Protein AF-A0A817S431-F1 (afdb_monomer)

Mean predicted aligned error: 17.78 Å

Foldseek 3Di:
DDDDDDDDPPPPPPPDDPDPQPEEDEDEDDPPCVVVQVCCCPPPVYHYHYDHPVVVCVVVPPPPPPFAPWDWDWDDDPVRDIDIDIDRVDPVVVVVVLVVCLVVVPDDPDPSSVVVVVVD

Nearest PDB structures (foldseek):
  6skl-assembly1_X  TM=3.069E-01  e=5.086E+00  Saccharomyces cerevisiae S288C
  5gz3-assembly1_B  TM=3.685E-01  e=9.943E+00  Ureibacillus thermosphaericus
  8kg6-assembly1_K  TM=3.268E-01  e=8.696E+00  Saccharomyces cerevisiae S288C

Structure (mmCIF, N/CA/C/O backbone):
data_AF-A0A817S431-F1
#
_entry.id   AF-A0A817S431-F1
#
loop_
_atom_site.group_PDB
_atom_site.id
_atom_site.type_symbol
_atom_site.label_atom_id
_atom_site.label_alt_id
_atom_site.label_comp_id
_atom_site.label_asym_id
_atom_site.label_entity_id
_atom_site.label_seq_id
_atom_site.pdbx_PDB_ins_code
_atom_site.Cartn_x
_atom_site.Cartn_y
_atom_site.Cartn_z
_atom_site.occupancy
_atom_site.B_iso_or_equiv
_atom_site.auth_seq_id
_atom_site.auth_comp_id
_atom_site.auth_asym_id
_atom_site.auth_atom_id
_atom_site.pdbx_PDB_model_num
ATOM 1 N N . MET A 1 1 ? -25.862 44.927 -4.027 1.00 35.47 1 MET A N 1
ATOM 2 C CA . MET A 1 1 ? -24.802 44.236 -4.794 1.00 35.47 1 MET A CA 1
ATOM 3 C C . MET A 1 1 ? -23.479 44.810 -4.303 1.00 35.47 1 MET A C 1
ATOM 5 O O . MET A 1 1 ? -23.318 46.006 -4.442 1.00 35.47 1 MET A O 1
ATOM 9 N N . ASN A 1 2 ? -22.558 44.139 -3.618 1.00 36.00 2 ASN A N 1
ATOM 10 C CA . ASN A 1 2 ? -22.368 42.737 -3.260 1.00 36.00 2 ASN A CA 1
ATOM 11 C C . ASN A 1 2 ? -21.767 42.694 -1.846 1.00 36.00 2 ASN A C 1
ATOM 13 O O . ASN A 1 2 ? -20.875 43.475 -1.536 1.00 36.00 2 ASN A O 1
ATOM 17 N N . ASN A 1 3 ? -22.288 41.798 -1.009 1.00 33.25 3 ASN A N 1
ATOM 18 C CA . ASN A 1 3 ? -21.786 41.516 0.332 1.00 33.25 3 ASN A CA 1
ATOM 19 C C . ASN A 1 3 ? -20.842 40.310 0.209 1.00 33.25 3 ASN A C 1
ATOM 21 O O . ASN A 1 3 ? -21.303 39.194 -0.034 1.00 33.25 3 ASN A O 1
ATOM 25 N N . GLU A 1 4 ? -19.532 40.528 0.305 1.00 37.03 4 GLU A N 1
ATOM 26 C CA . GLU A 1 4 ? -18.545 39.445 0.312 1.00 37.03 4 GLU A CA 1
ATOM 27 C C . GLU A 1 4 ? -18.435 38.855 1.723 1.00 37.03 4 GLU A C 1
ATOM 29 O O . GLU A 1 4 ? -17.664 39.304 2.569 1.00 37.03 4 GLU A O 1
ATOM 34 N N . ASN A 1 5 ? -19.233 37.816 1.974 1.00 38.69 5 ASN A N 1
ATOM 35 C CA . ASN A 1 5 ? -19.102 36.945 3.139 1.00 38.69 5 ASN A CA 1
ATOM 36 C C . ASN A 1 5 ? -17.834 36.092 3.005 1.00 38.69 5 ASN A C 1
ATOM 38 O O . ASN A 1 5 ? -17.849 35.016 2.401 1.00 38.69 5 ASN A O 1
ATOM 42 N N . LYS A 1 6 ? -16.726 36.554 3.586 1.00 40.62 6 LYS A N 1
ATOM 43 C CA . LYS A 1 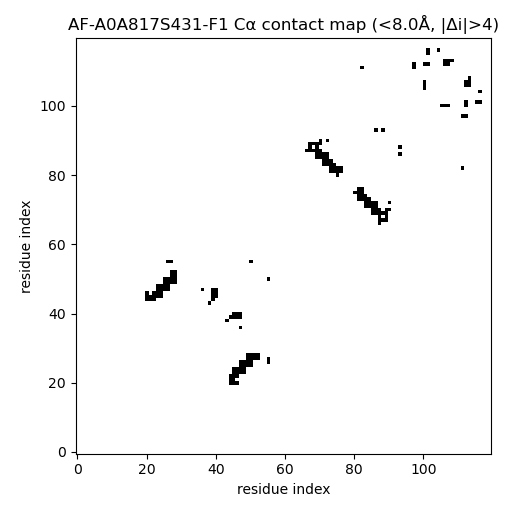6 ? -15.513 35.745 3.726 1.00 40.62 6 LYS A CA 1
ATOM 44 C C . LYS A 1 6 ? -15.646 34.862 4.967 1.00 40.62 6 LYS A C 1
ATOM 46 O O . LYS A 1 6 ? -15.491 35.313 6.097 1.00 40.62 6 LYS A O 1
ATOM 51 N N . SER A 1 7 ? -15.987 33.603 4.710 1.00 35.25 7 SER A N 1
ATOM 52 C CA . SER A 1 7 ? -16.126 32.512 5.673 1.00 35.25 7 SER A CA 1
ATOM 53 C C . SER A 1 7 ? -14.897 32.426 6.587 1.00 35.25 7 SER A C 1
ATOM 55 O O . SER A 1 7 ? -13.806 32.062 6.147 1.00 35.25 7 SER A O 1
ATOM 57 N N . THR A 1 8 ? -15.064 32.765 7.863 1.00 35.44 8 THR A N 1
ATOM 58 C CA . THR A 1 8 ? -14.058 32.540 8.900 1.00 35.44 8 THR A CA 1
ATOM 59 C C . THR A 1 8 ? -14.035 31.051 9.228 1.00 35.44 8 THR A C 1
ATOM 61 O O . THR A 1 8 ? -14.962 30.502 9.817 1.00 35.44 8 THR A O 1
ATOM 64 N N . ALA A 1 9 ? -12.974 30.371 8.793 1.00 36.25 9 ALA A N 1
ATOM 65 C CA . ALA A 1 9 ? -12.683 28.999 9.175 1.00 36.25 9 ALA A CA 1
ATOM 66 C C . ALA A 1 9 ? -12.462 28.942 10.694 1.00 36.25 9 ALA A C 1
ATOM 68 O O . ALA A 1 9 ? -11.422 29.354 11.207 1.00 36.25 9 ALA A O 1
ATOM 69 N N . THR A 1 10 ? -13.472 28.471 11.421 1.00 33.25 10 THR A N 1
ATOM 70 C CA . THR A 1 10 ? -13.392 28.204 12.855 1.00 33.25 10 THR A CA 1
ATOM 71 C C . THR A 1 10 ? -12.597 26.916 13.057 1.00 33.25 10 THR A C 1
ATOM 73 O O . THR A 1 10 ? -13.141 25.813 13.057 1.00 33.25 10 THR A O 1
ATOM 76 N N . THR A 1 11 ? -11.279 27.042 13.180 1.00 34.16 11 THR A N 1
ATOM 77 C CA . THR A 1 11 ? -10.417 25.945 13.624 1.00 34.16 11 THR A CA 1
ATOM 78 C C . THR A 1 11 ? -10.673 25.728 15.113 1.00 34.16 11 THR A C 1
ATOM 80 O O . THR A 1 11 ? -10.090 26.409 15.952 1.00 34.16 11 THR A O 1
ATOM 83 N N . ASN A 1 12 ? -11.572 24.798 15.446 1.00 35.28 12 ASN A N 1
ATOM 84 C CA . ASN A 1 12 ? -11.731 24.292 16.808 1.00 35.28 12 ASN A CA 1
ATOM 85 C C . ASN A 1 12 ? -10.445 23.555 17.206 1.00 35.28 12 ASN A C 1
ATOM 87 O O . ASN A 1 12 ? -10.276 22.368 16.921 1.00 35.28 12 ASN A O 1
ATOM 91 N N . GLN A 1 13 ? -9.526 24.276 17.845 1.00 40.62 13 GLN A N 1
ATOM 92 C CA . GLN A 1 13 ? -8.463 23.678 18.638 1.00 40.62 13 GLN A CA 1
ATOM 93 C C . GLN A 1 13 ? -9.122 23.050 19.868 1.00 40.62 13 GLN A C 1
ATOM 95 O O . GLN A 1 13 ? -9.402 23.715 20.857 1.00 40.62 13 GLN A O 1
ATOM 100 N N . ASN A 1 14 ? -9.449 21.762 19.767 1.00 41.84 14 ASN A N 1
ATOM 101 C CA . ASN A 1 14 ? -9.761 20.965 20.942 1.00 41.84 14 ASN A CA 1
ATOM 102 C C . ASN A 1 14 ? -8.444 20.699 21.671 1.00 41.84 14 ASN A C 1
ATOM 104 O O . ASN A 1 14 ? -7.701 19.790 21.293 1.00 41.84 14 ASN A O 1
ATOM 108 N N . ASP A 1 15 ? -8.191 21.478 22.720 1.00 46.84 15 ASP A N 1
ATOM 109 C CA . ASP A 1 15 ? -7.284 21.119 23.805 1.00 46.84 15 ASP A CA 1
ATOM 110 C C . ASP A 1 15 ? -7.781 19.816 24.446 1.00 46.84 15 ASP A C 1
ATOM 112 O O . ASP A 1 15 ? -8.559 19.795 25.402 1.00 46.84 15 ASP A O 1
ATOM 116 N N . LYS A 1 16 ? -7.369 18.680 23.879 1.00 47.62 16 LYS A N 1
ATOM 117 C CA . LYS A 1 16 ? -7.508 17.391 24.545 1.00 47.62 16 LYS A CA 1
ATOM 118 C C . LYS A 1 16 ? -6.361 17.265 25.531 1.00 47.62 16 LYS A C 1
ATOM 120 O O . LYS A 1 16 ? -5.232 16.971 25.149 1.00 47.62 16 LYS A O 1
ATOM 125 N N . ASN A 1 17 ? -6.698 17.471 26.803 1.00 47.31 17 ASN A N 1
ATOM 126 C CA . ASN A 1 17 ? -5.946 16.967 27.944 1.00 47.31 17 ASN A CA 1
ATOM 127 C C . ASN A 1 17 ? -5.411 15.572 27.611 1.00 47.31 17 ASN A C 1
ATOM 129 O O . ASN A 1 17 ? -6.185 14.640 27.387 1.00 47.31 17 ASN A O 1
ATOM 133 N N . ASN A 1 18 ? -4.088 15.470 27.534 1.00 50.62 18 ASN A N 1
ATOM 134 C CA . ASN A 1 18 ? -3.376 14.260 27.168 1.00 50.62 18 ASN A CA 1
ATOM 135 C C . ASN A 1 18 ? -3.444 13.287 28.355 1.00 50.62 18 ASN A C 1
ATOM 137 O O . ASN A 1 18 ? -2.544 13.225 29.189 1.00 50.62 18 ASN A O 1
ATOM 141 N N . GLN A 1 19 ? -4.586 12.617 28.513 1.00 60.72 19 GLN A N 1
ATOM 142 C CA . GLN A 1 19 ? -4.683 11.466 29.396 1.00 60.72 19 GLN A CA 1
ATOM 143 C C . GLN A 1 19 ? -4.085 10.278 28.651 1.00 60.72 19 GLN A C 1
ATOM 145 O O . GLN A 1 19 ? -4.643 9.820 27.657 1.00 60.72 19 GLN A O 1
ATOM 150 N N . ASP A 1 20 ? -2.939 9.803 29.133 1.00 55.34 20 ASP A N 1
ATOM 151 C CA . ASP A 1 20 ? -2.261 8.624 28.602 1.00 55.34 20 ASP A CA 1
ATOM 152 C C . ASP A 1 20 ? -3.152 7.383 28.788 1.00 55.34 20 ASP A C 1
ATOM 154 O O . ASP A 1 20 ? -3.189 6.757 29.855 1.00 55.34 20 ASP A O 1
ATOM 158 N N . PHE A 1 21 ? -3.914 7.030 27.751 1.00 61.50 21 PHE A N 1
ATOM 159 C CA . PHE A 1 21 ? -4.664 5.779 27.710 1.00 61.50 21 PHE A CA 1
ATOM 160 C C . PHE A 1 21 ? -3.690 4.612 27.544 1.00 61.50 21 PHE A C 1
ATOM 162 O O . PHE A 1 21 ? -2.865 4.584 26.632 1.00 61.50 21 PHE A O 1
ATOM 169 N N . LYS A 1 22 ? -3.789 3.619 28.435 1.00 66.81 22 LYS A N 1
ATOM 170 C CA . LYS A 1 22 ? -2.855 2.483 28.473 1.00 66.81 22 LYS A CA 1
ATOM 171 C C . LYS A 1 22 ? -3.105 1.485 27.335 1.00 66.81 22 LYS A C 1
ATOM 173 O O . LYS A 1 22 ? -2.179 0.789 26.924 1.00 66.81 22 LYS A O 1
ATOM 178 N N . TYR A 1 23 ? -4.341 1.414 26.833 1.00 71.00 23 TYR A N 1
ATOM 179 C CA . TYR A 1 23 ? -4.768 0.487 25.783 1.00 71.00 23 TYR A CA 1
ATOM 180 C C . TYR A 1 23 ? -5.886 1.101 24.929 1.00 71.00 23 TYR A C 1
ATOM 182 O O . TYR A 1 23 ? -6.741 1.819 25.447 1.00 71.00 23 TYR A O 1
ATOM 190 N N . SER A 1 24 ? -5.905 0.783 23.632 1.00 75.38 24 SER A N 1
ATOM 191 C CA . SER A 1 24 ? -6.969 1.175 22.702 1.00 75.38 24 SER A CA 1
ATOM 192 C C . SER A 1 24 ? -7.668 -0.056 22.120 1.00 75.38 24 SER A C 1
ATOM 194 O O . SER A 1 24 ? -7.033 -1.073 21.830 1.00 75.38 24 SER A O 1
ATOM 196 N N . LEU A 1 25 ? -8.993 0.021 21.966 1.00 77.19 25 LEU A N 1
ATOM 197 C CA . LEU A 1 25 ? -9.825 -1.068 21.450 1.00 77.19 25 LEU A CA 1
ATOM 198 C C . LEU A 1 25 ? -10.761 -0.545 20.353 1.00 77.19 25 LEU A C 1
ATOM 200 O O . LEU A 1 25 ? -11.450 0.456 20.532 1.00 77.19 25 LEU A O 1
ATOM 204 N N . SER A 1 26 ? -10.795 -1.232 19.208 1.00 75.50 26 SER A N 1
ATOM 205 C CA . SER A 1 26 ? -11.687 -0.907 18.087 1.00 75.50 26 SER A CA 1
ATOM 206 C C . SER A 1 26 ? -12.780 -1.961 17.941 1.00 75.50 26 SER A C 1
ATOM 208 O O . SER A 1 26 ? -12.478 -3.130 17.704 1.00 75.50 26 SER A O 1
ATOM 210 N N . LEU A 1 27 ? -14.044 -1.548 18.056 1.00 76.62 27 LEU A N 1
ATOM 211 C CA . LEU A 1 27 ? -15.213 -2.424 17.934 1.00 76.62 27 LEU A CA 1
ATOM 212 C C . LEU A 1 27 ? -16.123 -1.987 16.786 1.00 76.62 27 LEU A C 1
ATOM 214 O O . LEU A 1 27 ? -16.173 -0.810 16.412 1.00 76.62 27 LEU A O 1
ATOM 218 N N . SER A 1 28 ? -16.868 -2.957 16.246 1.00 77.69 28 SER A N 1
ATOM 219 C CA . SER A 1 28 ? -17.965 -2.652 15.328 1.00 77.69 28 SER A CA 1
ATOM 220 C C . SER A 1 28 ? -18.999 -1.812 16.060 1.00 77.69 28 SER A C 1
ATOM 222 O O . SER A 1 28 ? -19.347 -2.129 17.197 1.00 77.69 28 SER A O 1
ATOM 224 N N . TYR A 1 29 ? -19.486 -0.750 15.421 1.00 77.69 29 TYR A N 1
ATOM 225 C CA . TYR A 1 29 ? -20.605 -0.000 15.976 1.00 77.69 29 TYR A CA 1
ATOM 226 C C . TYR A 1 29 ? -21.828 -0.917 16.081 1.00 77.69 29 TYR A C 1
ATOM 228 O O . TYR A 1 29 ? -22.277 -1.482 15.082 1.00 77.69 29 TYR A O 1
ATOM 236 N N . VAL A 1 3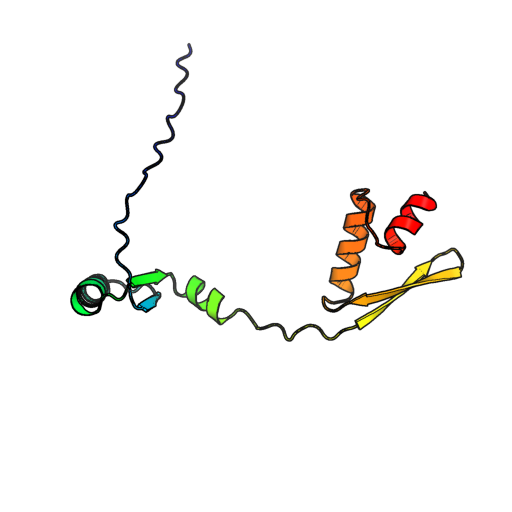0 ? -22.345 -1.050 17.297 1.00 78.94 30 VAL A N 1
ATOM 237 C CA . VAL A 1 30 ? -23.624 -1.686 17.605 1.00 78.94 30 VAL A CA 1
ATOM 238 C C . VAL A 1 30 ? -24.406 -0.668 18.436 1.00 78.94 30 VAL A C 1
ATOM 240 O O . VAL A 1 30 ? -23.803 -0.054 19.326 1.00 78.94 30 VAL A O 1
ATOM 243 N N . PRO A 1 31 ? -25.702 -0.454 18.152 1.00 73.69 31 PRO A N 1
ATOM 244 C CA . PRO A 1 31 ? -26.558 0.366 19.002 1.00 73.69 31 PRO A CA 1
ATOM 245 C C . PRO A 1 31 ? -26.452 -0.065 20.474 1.00 73.69 31 PRO A C 1
ATOM 247 O O . PRO A 1 31 ? -26.212 -1.235 20.763 1.00 73.69 31 PRO A O 1
ATOM 250 N N . ASP A 1 32 ? -26.584 0.888 21.395 1.00 74.19 32 ASP A N 1
ATOM 251 C CA . ASP A 1 32 ? -26.546 0.684 22.854 1.00 74.19 32 ASP A CA 1
ATOM 252 C C . ASP A 1 32 ? -25.185 0.299 23.479 1.00 74.19 32 ASP A C 1
ATOM 254 O O . ASP A 1 32 ? -25.089 0.072 24.688 1.00 74.19 32 ASP A O 1
ATOM 258 N N . LEU A 1 33 ? -24.079 0.323 22.722 1.00 78.88 33 LEU A N 1
ATOM 259 C CA . LEU A 1 33 ? -22.725 0.132 23.282 1.00 78.88 33 LEU A CA 1
ATOM 260 C C . LEU A 1 33 ? -22.157 1.357 24.023 1.00 78.88 33 LEU A C 1
ATOM 262 O O . LEU A 1 33 ? -21.054 1.303 24.572 1.00 78.88 33 LEU A O 1
ATOM 266 N N . GLU A 1 34 ? -22.894 2.461 24.080 1.00 76.75 34 GLU A N 1
ATOM 267 C CA . GLU A 1 34 ? -22.472 3.708 24.732 1.00 76.75 34 GLU A CA 1
ATOM 268 C C . GLU A 1 34 ? -22.270 3.530 26.244 1.00 76.75 34 GLU A C 1
ATOM 270 O O . GLU A 1 34 ? -21.321 4.063 26.826 1.00 76.75 34 GLU A O 1
ATOM 275 N N . VAL A 1 35 ? -23.111 2.703 26.875 1.00 79.44 35 VAL A N 1
ATOM 276 C CA . VAL A 1 35 ? -22.999 2.360 28.301 1.00 79.44 35 VAL A CA 1
ATOM 277 C C . VAL A 1 35 ? -21.727 1.556 28.571 1.00 79.44 35 VAL A C 1
ATOM 279 O O . VAL A 1 35 ? -21.039 1.791 29.568 1.00 79.44 35 VAL A O 1
ATOM 282 N N . LEU A 1 36 ? -21.385 0.630 27.667 1.00 77.69 36 LEU A N 1
ATOM 283 C CA . LEU A 1 36 ? -20.154 -0.151 27.759 1.00 77.69 36 LEU A CA 1
ATOM 284 C C . LEU A 1 36 ? -18.928 0.748 27.578 1.00 77.69 36 LEU A C 1
ATOM 286 O O . LEU A 1 36 ? -17.995 0.658 28.373 1.00 77.69 36 LEU A O 1
ATOM 290 N N . LYS A 1 37 ? -18.955 1.651 26.590 1.00 79.56 37 LYS A N 1
ATOM 291 C CA . LYS A 1 37 ? -17.887 2.634 26.368 1.00 79.56 37 LYS A CA 1
ATOM 292 C C . LYS A 1 37 ? -17.607 3.442 27.632 1.00 79.56 37 LYS A C 1
ATOM 294 O O . LYS A 1 37 ? -16.463 3.504 28.070 1.00 79.56 37 LYS A O 1
ATOM 299 N N . ARG A 1 38 ? -18.654 3.983 28.260 1.00 78.12 38 ARG A N 1
ATOM 300 C CA . ARG A 1 38 ? -18.520 4.785 29.481 1.00 78.12 38 ARG A CA 1
ATOM 301 C C . ARG A 1 38 ? -17.859 4.004 30.621 1.00 78.12 38 ARG A C 1
ATOM 303 O O . ARG A 1 38 ? -16.991 4.556 31.292 1.00 78.12 38 ARG A O 1
ATOM 310 N N . LYS A 1 39 ? -18.236 2.738 30.832 1.00 80.31 39 LYS A N 1
ATOM 311 C CA . LYS A 1 39 ? -17.602 1.875 31.847 1.00 80.31 39 LYS A CA 1
ATOM 312 C C . LYS A 1 39 ? -16.135 1.589 31.524 1.00 80.31 39 LYS A C 1
ATOM 314 O O . LYS A 1 39 ? -15.284 1.721 32.392 1.00 80.31 39 LYS A O 1
ATOM 319 N N . LEU A 1 40 ? -15.821 1.253 30.274 1.00 80.00 40 LEU A N 1
ATOM 320 C CA . LEU A 1 40 ? -14.451 0.929 29.856 1.00 80.00 40 LEU A CA 1
ATOM 321 C C . LEU A 1 40 ? -13.501 2.135 29.945 1.00 80.00 40 LEU A C 1
ATOM 323 O O . LEU A 1 40 ? -12.363 1.990 30.394 1.00 80.00 40 LEU A O 1
ATOM 327 N N . GLU A 1 41 ? -13.971 3.322 29.561 1.00 80.62 41 GLU A N 1
ATOM 328 C CA . GLU A 1 41 ? -13.180 4.554 29.638 1.00 80.62 41 GLU A CA 1
ATOM 329 C C . GLU A 1 41 ? -12.970 5.001 31.091 1.00 80.62 41 GLU A C 1
ATOM 331 O O . GLU A 1 41 ? -11.860 5.391 31.453 1.00 80.62 41 GLU A O 1
ATOM 336 N N . THR A 1 42 ? -14.002 4.893 31.938 1.00 77.69 42 THR A N 1
ATOM 337 C CA . THR A 1 42 ? -13.949 5.361 33.336 1.00 77.69 42 THR A CA 1
ATOM 338 C C . THR A 1 42 ? -13.180 4.400 34.245 1.00 77.69 42 THR A C 1
ATOM 340 O O . THR A 1 42 ? -12.323 4.840 35.010 1.00 77.69 42 THR A O 1
ATOM 343 N N . ASP A 1 43 ? -13.456 3.096 34.154 1.00 79.25 43 ASP A N 1
ATOM 344 C CA . ASP A 1 43 ? -12.957 2.111 35.123 1.00 79.25 43 ASP A CA 1
ATOM 345 C C . ASP A 1 43 ? -11.579 1.557 34.732 1.00 79.25 43 ASP A C 1
ATOM 347 O O . ASP A 1 43 ? -10.763 1.230 35.594 1.00 79.25 43 ASP A O 1
ATOM 351 N N . LEU A 1 44 ? -11.307 1.442 33.426 1.00 74.94 44 LEU A N 1
ATOM 352 C CA . LEU A 1 44 ? -10.127 0.741 32.904 1.00 74.94 44 LEU A CA 1
ATOM 353 C C . LEU A 1 44 ? -9.175 1.637 32.102 1.00 74.94 44 LEU A C 1
ATOM 355 O O . LEU A 1 44 ? -8.107 1.165 31.707 1.00 74.94 44 LEU A O 1
ATOM 359 N N . LYS A 1 45 ? -9.524 2.914 31.878 1.00 80.00 45 LYS A N 1
ATOM 360 C CA . LYS A 1 45 ? -8.759 3.848 31.029 1.00 80.00 45 LYS A CA 1
ATOM 361 C C . LYS A 1 45 ? -8.435 3.244 29.654 1.00 80.00 45 LYS A C 1
ATOM 363 O O . LYS A 1 45 ? -7.303 3.345 29.171 1.00 80.00 45 LYS A O 1
ATOM 368 N N . ILE A 1 46 ? -9.417 2.575 29.050 1.00 79.44 46 ILE A N 1
ATOM 369 C CA . ILE A 1 46 ? -9.315 2.018 27.697 1.00 79.44 46 ILE A CA 1
ATOM 370 C C . ILE A 1 46 ? -10.056 2.950 26.749 1.00 79.44 46 ILE A C 1
ATOM 372 O O . ILE A 1 46 ? -11.247 3.189 26.935 1.00 79.44 46 ILE A O 1
ATOM 376 N N . GLU A 1 47 ? -9.374 3.440 25.716 1.00 78.44 47 GLU A N 1
ATOM 377 C CA . GLU A 1 47 ? -10.013 4.279 24.703 1.00 78.44 47 GLU A CA 1
ATOM 378 C C . GLU A 1 47 ? -10.734 3.399 23.675 1.00 78.44 47 GLU A C 1
ATOM 380 O O . GLU A 1 47 ? -10.119 2.548 23.016 1.00 78.44 47 GLU A O 1
ATOM 385 N N . LEU A 1 48 ? -12.053 3.583 23.558 1.00 76.81 48 LEU A N 1
ATOM 386 C CA . LEU A 1 48 ? -12.894 2.777 22.681 1.00 76.81 48 LEU A CA 1
ATOM 387 C C . LEU A 1 48 ? -13.264 3.536 21.405 1.00 76.81 48 LEU A C 1
ATOM 389 O O . LEU A 1 48 ? -13.954 4.560 21.432 1.00 76.81 48 LEU A O 1
ATOM 393 N N . TYR A 1 49 ? -12.888 2.959 20.270 1.00 77.94 49 TYR A N 1
ATOM 394 C CA . TYR A 1 49 ? -13.208 3.480 18.950 1.00 77.94 49 TYR A CA 1
ATOM 395 C C . TYR A 1 49 ? -14.284 2.627 18.287 1.00 77.94 49 TYR A C 1
ATOM 397 O O . TYR A 1 49 ? -14.115 1.424 18.076 1.00 77.94 49 TYR A O 1
ATOM 405 N N . PHE A 1 50 ? -15.388 3.265 17.906 1.00 78.75 50 PHE A N 1
ATOM 406 C CA . PHE A 1 50 ? -16.404 2.629 17.080 1.00 78.75 50 PHE A CA 1
ATOM 407 C C . PHE A 1 50 ? -16.095 2.856 15.609 1.00 78.75 50 PHE A C 1
ATOM 409 O O . PHE A 1 50 ? -15.841 3.978 15.165 1.00 78.75 50 PHE A O 1
ATOM 416 N N . SER A 1 51 ? -16.148 1.786 14.828 1.00 75.31 51 SER A N 1
ATOM 417 C CA . SER A 1 51 ? -16.106 1.887 13.375 1.00 75.31 51 SER A CA 1
ATOM 418 C C . SER A 1 51 ? -17.097 0.920 12.750 1.00 75.31 51 SER A C 1
ATOM 420 O O . SER A 1 51 ? -17.494 -0.072 13.354 1.00 75.31 51 SER A O 1
ATOM 422 N N . TYR A 1 52 ? -17.555 1.229 11.543 1.00 77.31 52 TYR A N 1
ATOM 423 C CA . TYR A 1 52 ? -18.451 0.335 10.821 1.00 77.31 52 TYR A CA 1
ATOM 424 C C . TYR A 1 52 ? -17.747 -0.988 10.516 1.00 77.31 52 TYR A C 1
ATOM 426 O O . TYR A 1 52 ? -16.563 -1.001 10.166 1.00 77.31 52 TYR A O 1
ATOM 434 N N . SER A 1 53 ? -18.488 -2.092 10.594 1.00 73.38 53 SER A N 1
ATOM 435 C CA . SER A 1 53 ? -17.981 -3.449 10.356 1.00 73.38 53 SER A CA 1
ATOM 436 C C . SER A 1 53 ? -17.225 -3.573 9.028 1.00 73.38 53 SER A C 1
ATOM 438 O O . SER A 1 53 ? -16.146 -4.155 8.994 1.00 73.38 53 SER A O 1
ATOM 440 N N . ALA A 1 54 ? -17.712 -2.936 7.958 1.00 71.50 54 ALA A N 1
ATOM 441 C CA . ALA A 1 54 ? -17.037 -2.893 6.657 1.00 71.50 54 ALA A CA 1
ATOM 442 C C . ALA A 1 54 ? -15.647 -2.224 6.715 1.00 71.50 54 ALA A C 1
ATOM 444 O O . ALA A 1 54 ? -14.693 -2.684 6.086 1.00 71.50 54 ALA A O 1
ATOM 445 N N . LYS A 1 55 ? -15.501 -1.158 7.514 1.00 71.81 55 LYS A N 1
ATOM 446 C CA . LYS A 1 55 ? -14.218 -0.471 7.715 1.00 71.81 55 LYS A CA 1
ATOM 447 C C . LYS A 1 55 ? -13.261 -1.347 8.522 1.00 71.81 55 LYS A C 1
ATOM 449 O O . LYS A 1 55 ? -12.095 -1.454 8.160 1.00 71.81 55 LYS A O 1
ATOM 454 N N . ILE A 1 56 ? -13.758 -2.027 9.553 1.00 72.50 56 ILE A N 1
ATOM 455 C CA . ILE A 1 56 ? -12.986 -2.984 10.360 1.00 72.50 56 ILE A CA 1
ATOM 456 C C . ILE A 1 56 ? -12.494 -4.144 9.497 1.00 72.50 56 ILE A C 1
ATOM 458 O O . ILE A 1 56 ? -11.300 -4.439 9.479 1.00 72.50 56 ILE A O 1
ATOM 462 N N . GLN A 1 57 ? -13.387 -4.737 8.706 1.00 70.94 57 GLN A N 1
ATOM 463 C CA . GLN A 1 57 ? -13.042 -5.779 7.745 1.00 70.94 57 GLN A CA 1
ATOM 464 C C . GLN A 1 57 ? -11.961 -5.313 6.773 1.00 70.94 57 GLN A C 1
ATOM 466 O O . GLN A 1 57 ? -11.068 -6.089 6.480 1.00 70.94 57 GLN A O 1
ATOM 471 N N . SER A 1 58 ? -11.961 -4.054 6.325 1.00 72.56 58 SER A N 1
ATOM 472 C CA . SER A 1 58 ? -10.894 -3.539 5.454 1.00 72.56 58 SER A CA 1
ATOM 473 C C . SER A 1 58 ? -9.502 -3.529 6.106 1.00 72.56 58 SER A C 1
ATOM 475 O O . SER A 1 58 ? -8.508 -3.685 5.399 1.00 72.56 58 SER A O 1
ATOM 477 N N . TYR A 1 59 ? -9.406 -3.387 7.435 1.00 69.44 59 TYR A N 1
ATOM 478 C CA . TYR A 1 59 ? -8.130 -3.469 8.153 1.00 69.44 59 TYR A CA 1
ATOM 479 C C . TYR A 1 59 ? -7.640 -4.916 8.266 1.00 69.44 59 TYR A C 1
ATOM 481 O O . TYR A 1 59 ? -6.454 -5.166 8.057 1.00 69.44 59 TYR A O 1
ATOM 489 N N . PHE A 1 60 ? -8.545 -5.861 8.537 1.00 69.31 60 PHE A N 1
ATOM 490 C CA . PHE A 1 60 ? -8.217 -7.287 8.673 1.00 69.31 60 PHE A CA 1
ATOM 491 C C . PHE A 1 60 ? -8.036 -7.999 7.323 1.00 69.31 60 PHE A C 1
ATOM 493 O O . PHE A 1 60 ? -7.154 -8.838 7.175 1.00 69.31 60 PHE A O 1
ATOM 500 N N . ASN A 1 61 ? -8.810 -7.605 6.312 1.00 65.88 61 ASN A N 1
ATOM 501 C CA . ASN A 1 61 ? -8.762 -8.113 4.940 1.00 65.88 61 ASN A CA 1
ATOM 502 C C . ASN A 1 61 ? -7.757 -7.354 4.074 1.00 65.88 61 ASN A C 1
ATOM 504 O O . ASN A 1 61 ? -7.810 -7.450 2.844 1.00 65.88 61 ASN A O 1
ATOM 508 N N . ARG A 1 6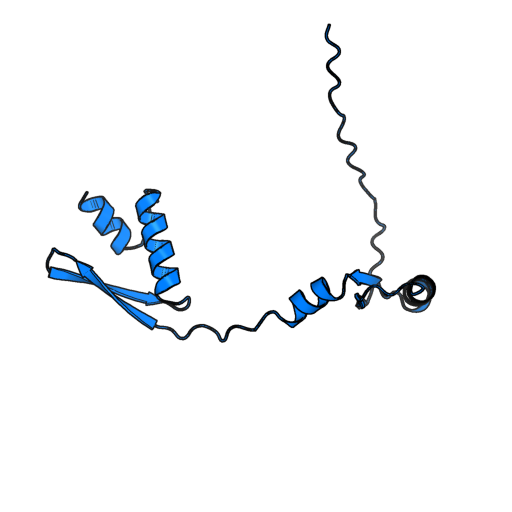2 ? -6.804 -6.623 4.672 1.00 64.31 62 ARG A N 1
ATOM 509 C CA . ARG A 1 62 ? -5.553 -6.345 3.969 1.00 64.31 62 ARG A CA 1
ATOM 510 C C . ARG A 1 62 ? -4.901 -7.696 3.747 1.00 64.31 62 ARG A C 1
ATOM 512 O O . ARG A 1 62 ? -4.093 -8.131 4.557 1.00 64.31 62 ARG A O 1
ATOM 519 N N . THR A 1 63 ? -5.279 -8.364 2.654 1.00 60.38 63 THR A N 1
ATOM 520 C CA . THR A 1 63 ? -4.520 -9.457 2.061 1.00 60.38 63 THR A CA 1
ATOM 521 C C . THR 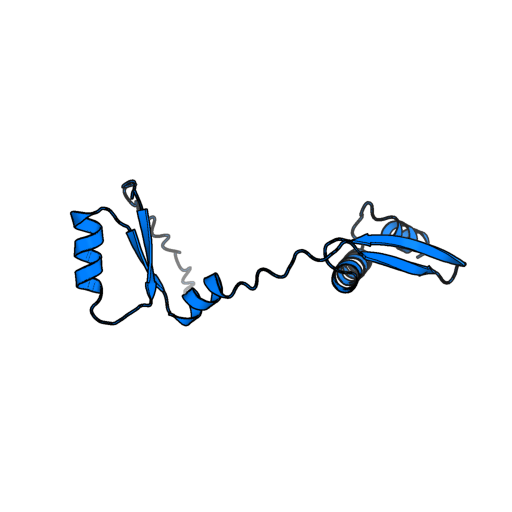A 1 63 ? -3.079 -9.008 2.136 1.00 60.38 63 THR A C 1
ATOM 523 O O . THR A 1 63 ? -2.694 -8.058 1.446 1.00 60.38 63 THR A O 1
ATOM 526 N N . LEU A 1 64 ? -2.326 -9.632 3.040 1.00 60.25 64 LEU A N 1
ATOM 527 C CA . LEU A 1 64 ? -0.881 -9.601 3.055 1.00 60.25 64 LEU A CA 1
ATOM 528 C C . LEU A 1 64 ? -0.508 -10.218 1.717 1.00 60.25 64 LEU A C 1
ATOM 530 O O . LEU A 1 64 ? -0.344 -11.430 1.607 1.00 60.25 64 LEU A O 1
ATOM 534 N N . LYS A 1 65 ? -0.535 -9.403 0.654 1.00 63.75 65 LYS A N 1
ATOM 535 C CA . LYS A 1 65 ? -0.104 -9.838 -0.662 1.00 63.75 65 LYS A CA 1
ATOM 536 C C . LYS A 1 65 ? 1.301 -10.357 -0.406 1.00 63.75 65 LYS A C 1
ATOM 538 O O . LYS A 1 65 ? 2.106 -9.588 0.132 1.00 63.75 65 LYS A O 1
ATOM 543 N N . PRO A 1 66 ? 1.571 -11.646 -0.675 1.00 62.75 66 PRO A N 1
ATOM 544 C CA . PRO A 1 66 ? 2.887 -12.193 -0.418 1.00 62.75 66 PRO A CA 1
ATOM 545 C C . PRO A 1 66 ? 3.900 -11.261 -1.085 1.00 62.75 66 PRO A C 1
ATOM 547 O O . PRO A 1 66 ? 3.619 -10.778 -2.192 1.00 62.75 66 PRO A O 1
ATOM 550 N N . PRO A 1 67 ? 5.014 -10.926 -0.405 1.00 64.06 67 PRO A N 1
ATOM 551 C CA . PRO A 1 67 ? 6.002 -10.021 -0.967 1.00 64.06 67 PRO A CA 1
ATOM 552 C C . PRO A 1 67 ? 6.342 -10.524 -2.365 1.00 64.06 67 PRO A C 1
ATOM 554 O O . PRO A 1 67 ? 6.676 -11.697 -2.547 1.00 64.06 67 PRO A O 1
ATOM 557 N N . SER A 1 68 ? 6.152 -9.660 -3.365 1.00 71.06 68 SER A N 1
ATOM 558 C CA . SER A 1 68 ? 6.358 -10.050 -4.754 1.00 71.06 68 SER A CA 1
ATOM 559 C C . SER A 1 68 ? 7.793 -10.550 -4.888 1.00 71.06 68 SER A C 1
ATOM 561 O O . SER A 1 68 ? 8.744 -9.861 -4.508 1.00 71.06 68 SER A O 1
ATOM 563 N N . LYS A 1 69 ? 7.944 -11.777 -5.399 1.00 81.12 69 LYS A N 1
ATOM 564 C CA . LYS A 1 69 ? 9.261 -12.370 -5.641 1.00 81.12 69 LYS A CA 1
ATOM 565 C C . LYS A 1 69 ? 10.069 -11.425 -6.538 1.00 81.12 69 LYS A C 1
ATOM 567 O O . LYS A 1 69 ? 9.478 -10.765 -7.397 1.00 81.12 69 LYS A O 1
ATOM 572 N N . PRO A 1 70 ? 11.394 -11.320 -6.342 1.00 86.31 70 PRO A N 1
ATOM 573 C CA . PRO A 1 70 ? 12.222 -10.551 -7.251 1.00 86.31 70 PRO A CA 1
ATOM 574 C C . PRO A 1 70 ? 12.140 -11.172 -8.648 1.00 86.31 70 PRO A C 1
ATOM 576 O O . PRO A 1 70 ? 12.411 -12.359 -8.816 1.00 86.31 70 PRO A O 1
ATOM 579 N N . VAL A 1 71 ? 11.758 -10.370 -9.636 1.00 88.38 71 VAL A N 1
ATOM 580 C CA . VAL A 1 71 ? 11.673 -10.771 -11.045 1.00 88.38 71 VAL A CA 1
ATOM 581 C C . VAL A 1 71 ? 12.724 -9.998 -11.830 1.00 88.38 71 VAL A C 1
ATOM 583 O O . VAL A 1 71 ? 12.892 -8.793 -11.625 1.00 88.38 71 VAL A O 1
ATOM 586 N N . ILE A 1 72 ? 13.432 -10.697 -12.714 1.00 90.81 72 ILE A N 1
ATOM 587 C CA . ILE A 1 72 ? 14.329 -10.102 -13.708 1.00 90.81 72 ILE A CA 1
ATOM 588 C C . ILE A 1 72 ? 13.523 -9.914 -14.994 1.00 90.81 72 ILE A C 1
ATOM 590 O O . ILE A 1 72 ? 12.787 -10.816 -15.393 1.00 90.81 72 ILE A O 1
ATOM 594 N N . TYR A 1 73 ? 13.630 -8.745 -15.619 1.00 89.00 73 TYR A N 1
ATOM 595 C CA . TYR A 1 73 ? 12.940 -8.425 -16.867 1.00 89.00 73 TYR A CA 1
ATOM 596 C C . TYR A 1 73 ? 13.903 -7.804 -17.882 1.00 89.00 73 TYR A C 1
ATOM 598 O O . TYR A 1 73 ? 14.895 -7.177 -17.507 1.00 89.00 73 TYR A O 1
ATOM 606 N N . GLN A 1 74 ? 13.577 -7.970 -19.164 1.00 91.31 74 GLN A N 1
ATOM 607 C CA . GLN A 1 74 ? 14.329 -7.433 -20.293 1.00 91.31 74 GLN A CA 1
ATOM 608 C C . GLN A 1 74 ? 13.407 -6.586 -21.175 1.00 91.31 74 GLN A C 1
ATOM 610 O O . GLN A 1 74 ? 12.300 -7.013 -21.502 1.00 91.31 74 GLN A O 1
ATOM 615 N N . ILE A 1 75 ? 13.873 -5.399 -21.566 1.00 88.56 75 ILE A N 1
ATOM 616 C CA . ILE A 1 75 ? 13.207 -4.511 -22.523 1.00 88.56 75 ILE A CA 1
ATOM 617 C C . ILE A 1 75 ? 14.102 -4.407 -23.764 1.00 88.56 75 ILE A C 1
ATOM 619 O O . ILE A 1 75 ? 15.205 -3.861 -23.658 1.00 88.56 75 ILE A O 1
ATOM 623 N N . PRO A 1 76 ? 13.683 -4.946 -24.920 1.00 88.12 76 PRO A N 1
ATOM 624 C CA . PRO A 1 76 ? 14.449 -4.829 -26.156 1.00 88.12 76 PRO A CA 1
ATOM 625 C C . PRO A 1 76 ? 14.367 -3.405 -26.731 1.00 88.12 76 PRO A C 1
ATOM 627 O O . PRO A 1 76 ? 13.304 -2.786 -26.719 1.00 88.12 76 PRO A O 1
ATOM 630 N N . CYS A 1 77 ? 15.488 -2.904 -27.250 1.00 84.38 77 CYS A N 1
ATOM 631 C CA . CYS A 1 77 ? 15.578 -1.674 -28.038 1.00 84.38 77 CYS A CA 1
ATOM 632 C C . CYS A 1 77 ? 15.634 -2.020 -29.531 1.00 84.38 77 CYS A C 1
ATOM 634 O O . CYS A 1 77 ? 16.184 -3.051 -29.914 1.00 84.38 77 CYS A O 1
ATOM 636 N N . SER A 1 78 ? 15.154 -1.119 -30.388 1.00 83.88 78 SER A N 1
ATOM 637 C CA . SER A 1 78 ? 15.371 -1.189 -31.843 1.00 83.88 78 SER A CA 1
ATOM 638 C C . SER A 1 78 ? 16.851 -1.099 -32.238 1.00 83.88 78 SER A C 1
ATOM 640 O O . SER A 1 78 ? 17.235 -1.533 -33.314 1.00 83.88 78 SER A O 1
ATOM 642 N N . CYS A 1 79 ? 17.687 -0.568 -31.349 1.00 83.88 79 CYS A N 1
ATOM 643 C CA . CYS A 1 79 ? 19.122 -0.376 -31.504 1.00 83.88 79 CYS A CA 1
ATOM 644 C C . CYS A 1 79 ? 19.969 -1.632 -31.209 1.00 83.88 79 CYS A C 1
ATOM 646 O O . CYS A 1 79 ? 21.133 -1.498 -30.835 1.00 83.88 79 CYS A O 1
ATOM 648 N N . GLU A 1 80 ? 19.372 -2.829 -31.271 1.00 82.00 80 GLU A N 1
ATOM 649 C CA . GLU A 1 80 ? 19.967 -4.138 -30.916 1.00 82.00 80 GLU A CA 1
ATOM 650 C C . GLU A 1 80 ? 20.482 -4.266 -29.467 1.00 82.00 80 GLU A C 1
ATOM 652 O O . GLU A 1 80 ? 20.942 -5.326 -29.045 1.00 82.00 80 GLU A O 1
ATOM 657 N N . LYS A 1 81 ? 20.354 -3.211 -28.657 1.00 85.88 81 LYS A N 1
ATOM 658 C CA . LYS A 1 81 ? 20.627 -3.233 -27.216 1.00 85.88 81 LYS A CA 1
ATOM 659 C C . LYS A 1 81 ? 19.389 -3.687 -26.444 1.00 85.88 81 LYS A C 1
ATOM 661 O O . LYS A 1 81 ? 18.261 -3.629 -26.930 1.00 85.88 81 LYS A O 1
ATOM 666 N N . ALA A 1 82 ? 19.582 -4.100 -25.197 1.00 88.25 82 ALA A N 1
ATOM 667 C CA . ALA A 1 82 ? 18.481 -4.419 -24.297 1.00 88.25 82 ALA A CA 1
ATOM 668 C C . ALA A 1 82 ? 18.746 -3.865 -22.897 1.00 88.25 82 ALA A C 1
ATOM 670 O O . ALA A 1 82 ? 19.866 -3.938 -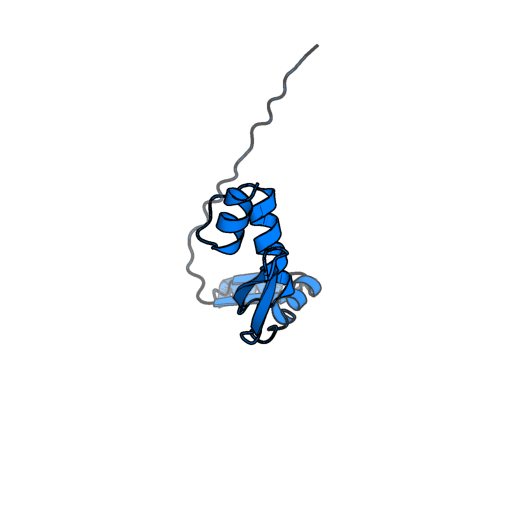22.393 1.00 88.25 82 ALA A O 1
ATOM 671 N N . TYR A 1 83 ? 17.700 -3.338 -22.263 1.00 88.81 83 TYR A N 1
ATOM 672 C CA . TYR A 1 83 ? 17.739 -2.939 -20.861 1.00 88.81 83 TYR A CA 1
ATOM 673 C C . TYR A 1 83 ? 17.315 -4.121 -19.987 1.00 88.81 83 TYR A C 1
ATOM 675 O O . TYR A 1 83 ? 16.219 -4.659 -20.161 1.00 88.81 83 TYR A O 1
ATOM 683 N N . VAL A 1 84 ? 18.169 -4.518 -19.043 1.00 90.12 84 VAL A N 1
ATOM 684 C CA . VAL A 1 84 ? 17.902 -5.607 -18.095 1.00 90.12 84 VAL A CA 1
ATOM 685 C C . VAL A 1 84 ? 17.801 -5.026 -16.692 1.00 90.12 84 VAL A C 1
ATOM 687 O O . VAL A 1 84 ? 18.703 -4.328 -16.235 1.00 90.12 84 VAL A O 1
ATOM 690 N N . GLY A 1 85 ? 16.701 -5.315 -16.000 1.00 87.56 85 GLY A N 1
ATOM 691 C CA . GLY A 1 85 ? 16.449 -4.808 -14.654 1.00 87.56 85 GLY A CA 1
ATOM 692 C C . GLY A 1 85 ? 15.885 -5.872 -13.720 1.00 87.56 85 GLY A C 1
ATOM 693 O O . GLY A 1 85 ? 15.271 -6.847 -14.149 1.00 87.56 85 GLY A O 1
ATOM 694 N N . GLN A 1 86 ? 16.061 -5.661 -12.415 1.00 90.50 86 GLN A N 1
ATOM 695 C CA . GLN A 1 86 ? 15.454 -6.478 -11.364 1.00 90.50 86 GLN A CA 1
ATOM 696 C C . GLN A 1 86 ? 14.414 -5.655 -10.597 1.00 90.50 86 GLN A C 1
ATOM 698 O O . GLN A 1 86 ? 14.627 -4.477 -10.304 1.00 90.50 86 GLN A O 1
ATOM 703 N N . THR A 1 87 ? 13.281 -6.264 -10.245 1.00 88.81 87 THR A N 1
ATOM 704 C CA . THR A 1 87 ? 12.224 -5.598 -9.472 1.00 88.81 87 THR A CA 1
ATOM 705 C C . THR A 1 87 ? 11.612 -6.505 -8.414 1.00 88.81 87 THR A C 1
ATOM 707 O O . THR A 1 87 ? 11.387 -7.687 -8.652 1.00 88.81 87 THR A O 1
ATOM 710 N N . LYS A 1 88 ? 11.294 -5.929 -7.248 1.00 87.38 88 LYS A N 1
ATOM 711 C CA . LYS A 1 88 ? 10.530 -6.580 -6.169 1.00 87.38 88 LYS A CA 1
ATOM 712 C C . LYS A 1 88 ? 9.045 -6.206 -6.170 1.00 87.38 88 LYS A C 1
ATOM 714 O O . LYS A 1 88 ? 8.292 -6.771 -5.394 1.00 87.38 88 LYS A O 1
ATOM 719 N N . VAL A 1 89 ? 8.615 -5.253 -7.003 1.00 82.69 89 VAL A N 1
ATOM 720 C CA . VAL A 1 89 ? 7.227 -4.734 -7.020 1.00 82.69 89 VAL A CA 1
ATOM 721 C C . VAL A 1 89 ? 6.366 -5.323 -8.147 1.00 82.69 89 VAL A C 1
ATOM 723 O O . VAL A 1 89 ? 5.221 -4.910 -8.335 1.00 82.69 89 VAL A O 1
ATOM 726 N N . GLY A 1 90 ? 6.917 -6.286 -8.892 1.00 85.12 90 GLY A N 1
ATOM 727 C CA . GLY A 1 90 ? 6.332 -6.857 -10.105 1.00 85.12 90 GLY A CA 1
ATOM 728 C C . GLY A 1 90 ? 6.740 -6.094 -11.371 1.00 85.12 90 GLY A C 1
ATOM 729 O O . GLY A 1 90 ? 6.988 -4.885 -11.334 1.00 85.12 90 GLY A O 1
ATOM 730 N N . ALA A 1 91 ? 6.828 -6.811 -12.495 1.00 85.88 91 ALA A N 1
ATOM 731 C CA . ALA A 1 91 ? 7.266 -6.253 -13.778 1.00 85.88 91 ALA A CA 1
ATOM 732 C C . ALA A 1 91 ? 6.299 -5.184 -14.309 1.00 85.88 91 ALA A C 1
ATOM 734 O O . ALA A 1 91 ? 6.738 -4.113 -14.715 1.00 85.88 91 ALA A O 1
ATOM 735 N N . GLU A 1 92 ? 4.987 -5.423 -14.221 1.00 86.38 92 GLU A N 1
ATOM 736 C CA . GLU A 1 92 ? 3.962 -4.485 -14.699 1.00 86.38 92 GLU A CA 1
ATOM 737 C C . GLU A 1 92 ? 4.036 -3.131 -13.974 1.00 86.38 92 GLU A C 1
ATOM 739 O O . GLU A 1 92 ? 4.093 -2.075 -14.602 1.00 86.38 92 GLU A O 1
ATOM 744 N N . ASN A 1 93 ? 4.110 -3.152 -12.639 1.00 88.06 93 ASN A N 1
ATOM 745 C CA . ASN A 1 93 ? 4.221 -1.933 -11.838 1.00 88.06 93 ASN A CA 1
ATOM 746 C C . ASN A 1 93 ? 5.534 -1.196 -12.111 1.00 88.06 93 ASN A C 1
ATOM 748 O O . ASN A 1 93 ? 5.544 0.032 -12.194 1.00 88.06 93 ASN A O 1
ATOM 752 N N . ARG A 1 94 ? 6.640 -1.934 -12.278 1.00 89.06 94 ARG A N 1
ATOM 753 C CA . ARG A 1 94 ? 7.935 -1.339 -12.625 1.00 89.06 94 ARG A CA 1
ATOM 754 C C . ARG A 1 94 ? 7.903 -0.689 -14.008 1.00 89.06 94 ARG A C 1
ATOM 756 O O . ARG A 1 94 ? 8.470 0.385 -14.175 1.00 89.06 94 ARG A O 1
ATOM 763 N N . MET A 1 95 ? 7.196 -1.288 -14.962 1.00 88.25 95 MET A N 1
ATOM 764 C CA . MET A 1 95 ? 7.022 -0.718 -16.294 1.00 88.25 95 MET A CA 1
ATOM 765 C C . MET A 1 95 ? 6.205 0.577 -16.256 1.00 88.25 95 MET A C 1
ATOM 767 O O . MET A 1 95 ? 6.608 1.577 -16.842 1.00 88.25 95 MET A O 1
ATOM 771 N N . LYS A 1 96 ? 5.106 0.605 -15.489 1.00 89.75 96 LYS A N 1
ATOM 772 C CA . LYS A 1 96 ? 4.307 1.826 -15.279 1.00 89.75 96 LYS A CA 1
ATOM 773 C C . LYS A 1 9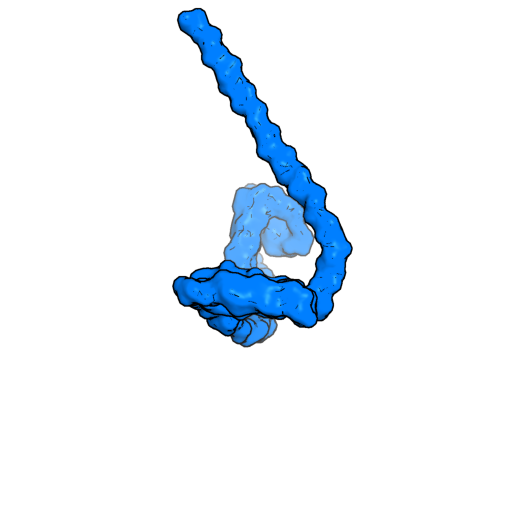6 ? 5.134 2.963 -14.675 1.00 89.75 96 LYS A C 1
ATOM 775 O O . LYS A 1 96 ? 4.974 4.107 -15.084 1.00 89.75 96 LYS A O 1
ATOM 780 N N . GLN A 1 97 ? 6.026 2.657 -13.728 1.00 87.62 97 GLN A N 1
ATOM 781 C CA . GLN A 1 97 ? 6.948 3.652 -13.167 1.00 87.62 97 GLN A CA 1
ATOM 782 C C . GLN A 1 97 ? 7.869 4.224 -14.244 1.00 87.62 97 GLN A C 1
ATOM 784 O O . GLN A 1 97 ? 7.953 5.437 -14.385 1.00 87.62 97 GLN A O 1
ATOM 789 N N . HIS A 1 98 ? 8.512 3.357 -15.024 1.00 87.56 98 HIS A N 1
ATOM 790 C CA . HIS A 1 98 ? 9.405 3.762 -16.108 1.00 87.56 98 HIS A CA 1
ATOM 791 C C . HIS A 1 98 ? 8.709 4.638 -17.155 1.00 87.56 98 HIS A C 1
ATOM 793 O O . HIS A 1 98 ? 9.226 5.699 -17.494 1.00 87.56 98 HIS A O 1
ATOM 799 N N . PHE A 1 99 ? 7.506 4.261 -17.596 1.00 86.06 99 PHE A N 1
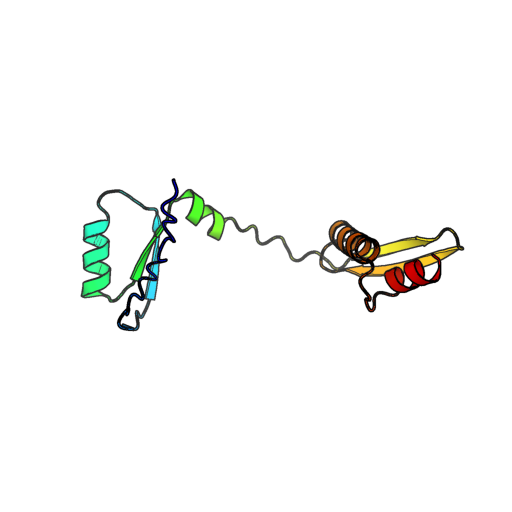ATOM 800 C CA . PHE A 1 99 ? 6.714 5.079 -18.520 1.00 86.06 99 PHE A CA 1
ATOM 801 C C . PHE A 1 99 ? 6.326 6.435 -17.936 1.00 86.06 99 PHE A C 1
ATOM 803 O O . PHE A 1 99 ? 6.358 7.440 -18.646 1.00 86.06 99 PHE A O 1
ATOM 810 N N . LYS A 1 100 ? 5.970 6.480 -16.648 1.00 88.06 100 LYS A N 1
ATOM 811 C CA . LYS A 1 100 ? 5.629 7.735 -15.976 1.00 88.06 100 LYS A CA 1
ATOM 812 C C . LYS A 1 100 ? 6.829 8.683 -15.923 1.00 88.06 100 LYS A C 1
ATOM 814 O O . LYS A 1 100 ? 6.668 9.855 -16.233 1.00 88.06 100 LYS A O 1
ATOM 819 N N . LEU A 1 101 ? 8.011 8.167 -15.585 1.00 87.31 101 LEU A N 1
ATOM 820 C CA . LEU A 1 101 ? 9.248 8.955 -15.545 1.00 87.31 101 LEU A CA 1
ATOM 821 C C . LEU A 1 101 ? 9.604 9.521 -16.924 1.00 87.31 101 LEU A C 1
ATOM 823 O O . LEU A 1 101 ? 9.890 10.707 -17.033 1.00 87.31 101 LEU A O 1
ATOM 827 N N . ILE A 1 102 ? 9.496 8.698 -17.974 1.00 84.75 102 ILE A N 1
ATOM 828 C CA . ILE A 1 102 ? 9.685 9.146 -19.361 1.00 84.75 102 ILE A CA 1
ATOM 829 C C . ILE A 1 102 ? 8.681 10.245 -19.737 1.00 84.75 102 ILE A C 1
ATOM 831 O O . ILE A 1 102 ? 9.050 11.236 -20.358 1.00 84.75 102 ILE A O 1
ATOM 835 N N . SER A 1 103 ? 7.405 10.066 -19.384 1.00 83.75 103 SER A N 1
ATOM 836 C CA . SER A 1 103 ? 6.335 10.992 -19.783 1.00 83.75 103 SER A CA 1
ATOM 837 C C . SER A 1 103 ? 6.438 12.349 -19.087 1.00 83.75 103 SER A C 1
ATOM 839 O O . SER A 1 103 ? 6.063 13.361 -19.669 1.00 83.75 103 SER A O 1
ATOM 841 N N . ASN A 1 104 ? 6.936 12.365 -17.850 1.00 82.81 104 ASN A N 1
ATOM 842 C CA . ASN A 1 104 ? 7.087 13.578 -17.052 1.00 82.81 104 ASN A CA 1
ATOM 843 C C . ASN A 1 104 ? 8.424 14.308 -17.288 1.00 82.81 104 ASN A C 1
ATOM 845 O O . ASN A 1 104 ? 8.644 15.340 -16.663 1.00 82.81 104 ASN A O 1
ATOM 849 N N . ASP A 1 105 ? 9.306 13.773 -18.144 1.00 73.12 105 ASP A N 1
ATOM 850 C CA . ASP A 1 105 ? 10.686 14.248 -18.347 1.00 73.12 105 ASP A CA 1
ATOM 851 C C . ASP A 1 105 ? 11.456 14.424 -17.019 1.00 73.12 105 ASP A C 1
ATOM 853 O O . ASP A 1 105 ? 12.251 15.341 -16.827 1.00 73.12 105 ASP A O 1
ATOM 857 N N . GLU A 1 106 ? 11.178 13.540 -16.055 1.00 73.56 106 GLU A N 1
ATOM 858 C CA . GLU A 1 106 ? 11.817 13.580 -14.744 1.00 73.56 106 GLU A CA 1
ATOM 859 C C . GLU A 1 106 ? 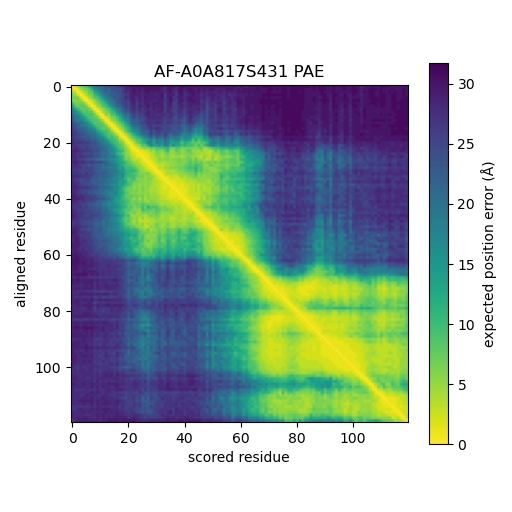13.251 13.051 -14.854 1.00 73.56 106 GLU A C 1
ATOM 861 O O . GLU A 1 106 ? 13.476 11.875 -15.165 1.00 73.56 106 GLU A O 1
ATOM 866 N N . ASP A 1 107 ? 14.223 13.910 -14.533 1.00 65.50 107 ASP A N 1
ATOM 867 C CA . ASP A 1 107 ? 15.626 13.521 -14.415 1.00 65.50 107 ASP A CA 1
ATOM 868 C C . ASP A 1 107 ? 15.778 12.470 -13.316 1.00 65.50 107 ASP A C 1
ATOM 870 O O . ASP A 1 107 ? 15.670 12.729 -12.112 1.00 65.50 107 ASP A O 1
ATOM 874 N N . THR A 1 108 ? 16.035 11.238 -13.741 1.00 73.19 108 THR A N 1
ATOM 875 C CA . THR A 1 108 ? 16.212 10.107 -12.838 1.00 73.19 108 THR A CA 1
ATOM 876 C C . THR A 1 108 ? 17.505 9.367 -13.127 1.00 73.19 108 THR A C 1
ATOM 878 O O . THR A 1 108 ? 18.047 9.386 -14.227 1.00 73.19 108 THR A O 1
ATOM 881 N N . LYS A 1 109 ? 18.003 8.647 -12.117 1.00 73.75 109 LYS A N 1
ATOM 882 C CA . LYS A 1 109 ? 19.173 7.757 -12.230 1.00 73.75 109 LYS A CA 1
ATOM 883 C C . LYS A 1 109 ? 18.858 6.434 -12.947 1.00 73.75 109 LYS A C 1
ATOM 885 O O . LYS A 1 109 ? 19.557 5.449 -12.747 1.00 73.75 109 LYS A O 1
ATOM 890 N N . SER A 1 110 ? 17.741 6.355 -13.668 1.00 76.38 110 SER A N 1
ATOM 891 C CA . SER A 1 110 ? 17.376 5.150 -14.405 1.00 76.38 110 SER A CA 1
ATOM 892 C C . SER A 1 110 ? 18.050 5.192 -15.768 1.00 76.38 110 SER A C 1
ATOM 894 O O . SER A 1 110 ? 17.661 6.006 -16.602 1.00 76.38 110 SER A O 1
ATOM 896 N N . ASP A 1 111 ? 18.996 4.284 -16.015 1.00 77.62 111 ASP A N 1
ATOM 897 C CA . ASP A 1 111 ? 19.714 4.194 -17.296 1.00 77.62 111 ASP A CA 1
ATOM 898 C C . ASP A 1 111 ? 18.759 4.114 -18.498 1.00 77.62 111 ASP A C 1
ATOM 900 O O . ASP A 1 111 ? 19.04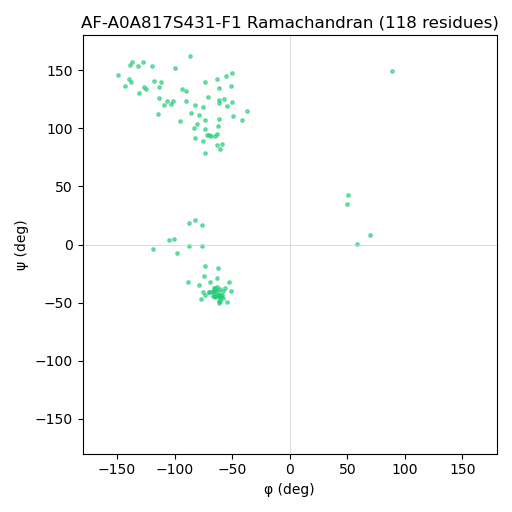1 4.645 -19.565 1.00 77.62 111 ASP A O 1
ATOM 904 N N . MET A 1 112 ? 17.586 3.495 -18.317 1.00 80.62 112 MET A N 1
ATOM 905 C CA . MET A 1 112 ? 16.550 3.403 -19.348 1.00 80.62 112 MET A CA 1
ATOM 906 C C . MET A 1 112 ? 15.927 4.767 -19.686 1.00 80.62 112 MET A C 1
ATOM 908 O O . MET A 1 112 ? 15.659 5.048 -20.851 1.00 80.62 112 MET A O 1
ATOM 912 N N . VAL A 1 113 ? 15.681 5.604 -18.672 1.00 79.06 113 VAL A N 1
ATOM 913 C CA . VAL A 1 113 ? 15.078 6.938 -18.843 1.00 79.06 113 VAL A CA 1
ATOM 914 C C . VAL A 1 113 ? 16.111 7.889 -19.442 1.00 79.06 113 VAL A C 1
ATOM 916 O O . VAL A 1 113 ? 15.810 8.573 -20.413 1.00 79.06 113 VAL A O 1
ATOM 919 N N . GLN A 1 114 ? 17.348 7.838 -18.943 1.00 81.12 114 GLN A N 1
ATOM 920 C CA . GLN A 1 114 ? 18.464 8.618 -19.481 1.00 81.12 114 GLN A CA 1
ATOM 921 C C . GLN A 1 114 ? 18.751 8.263 -20.941 1.00 81.12 114 GLN A C 1
ATOM 923 O O . GLN A 1 114 ? 18.922 9.152 -21.771 1.00 81.12 114 GLN A O 1
ATOM 928 N N . TYR A 1 115 ? 18.753 6.969 -21.280 1.00 81.31 115 TYR A N 1
ATOM 929 C CA . TYR A 1 115 ? 18.910 6.528 -22.663 1.00 81.31 115 TYR A CA 1
ATOM 930 C C . TYR A 1 115 ? 17.777 7.051 -23.554 1.00 81.31 115 TYR A C 1
ATOM 932 O O . TYR A 1 115 ? 18.036 7.554 -24.644 1.00 81.31 115 TYR A O 1
ATOM 940 N N . TYR A 1 116 ? 16.528 6.989 -23.086 1.00 79.56 116 TYR A N 1
ATOM 941 C CA . TYR A 1 116 ? 15.386 7.515 -23.834 1.00 79.56 116 TYR A CA 1
ATOM 942 C C . TYR A 1 116 ? 15.501 9.028 -24.084 1.00 79.56 116 TYR A C 1
ATOM 944 O O . TYR A 1 116 ? 15.303 9.471 -25.211 1.00 79.56 116 TYR A O 1
ATOM 952 N N . GLN A 1 117 ? 15.871 9.811 -23.069 1.00 79.38 117 GLN A N 1
ATOM 953 C CA . GLN A 1 117 ? 16.060 11.262 -23.192 1.00 79.38 117 GLN A CA 1
ATOM 954 C C . GLN A 1 117 ? 17.233 11.630 -24.114 1.00 79.38 117 GLN A C 1
ATOM 956 O O . GLN A 1 117 ? 17.123 12.582 -24.878 1.00 79.38 117 GLN A O 1
ATOM 961 N N . ALA A 1 118 ? 18.328 10.864 -24.089 1.00 75.88 118 ALA A N 1
ATOM 962 C CA . ALA A 1 118 ? 19.501 11.096 -24.938 1.00 75.88 118 ALA A CA 1
ATOM 963 C C . ALA A 1 118 ? 19.295 10.715 -26.416 1.00 75.88 118 ALA A C 1
ATOM 965 O O . ALA A 1 118 ? 20.076 11.136 -27.266 1.00 75.88 118 ALA A O 1
ATOM 966 N N . THR A 1 119 ? 18.287 9.891 -26.717 1.00 71.50 119 THR A N 1
ATOM 967 C CA . THR A 1 119 ? 17.987 9.415 -28.082 1.00 71.50 119 THR A CA 1
ATOM 968 C C . THR A 1 119 ? 16.759 10.110 -28.691 1.00 71.50 119 THR A C 1
ATOM 970 O O . THR A 1 119 ? 16.322 9.737 -29.779 1.00 71.50 119 THR A O 1
ATOM 973 N N . LYS A 1 120 ? 16.180 11.078 -27.973 1.00 60.91 120 LYS A N 1
ATOM 974 C CA . LYS A 1 120 ? 15.070 11.931 -28.413 1.00 60.91 120 LYS A CA 1
ATOM 975 C C . LYS A 1 120 ? 15.577 13.010 -29.368 1.00 60.91 120 LYS A C 1
ATOM 977 O O . LYS A 1 120 ? 14.834 13.311 -30.327 1.00 60.91 120 LYS A O 1
#

Solvent-accessible surface area (backbone atoms only — not comparable to full-atom values): 7760 Å² total; per-residue (Å²): 140,81,85,84,81,76,81,78,80,79,77,81,78,75,85,68,79,85,71,86,57,84,46,76,47,79,43,59,68,54,90,81,47,64,64,56,46,52,49,38,40,70,78,66,39,30,49,74,41,74,40,54,58,71,61,54,45,54,67,72,63,53,71,76,68,71,80,48,65,76,43,78,48,76,46,82,46,96,81,82,45,67,52,74,51,77,36,52,76,37,70,68,56,51,48,54,51,53,52,49,37,55,74,66,70,53,93,57,96,43,69,71,48,47,50,52,65,77,73,107

pLDDT: mean 72.41, std 16.05, range [33.25, 91.31]

Sequence (120 aa):
MNNENKSTATTNQNDKNNQDFKYSLSLSYVPDLEVLKRKLETDLKIELYFSYSAKIQSYFNRTLKPPSKPVIYQIPCSCEKAYVGQTKVGAENRMKQHFKLISNDEDTKSDMVQYYQATK

Secondary structure (DSSP, 8-state):
---------------------SEEEEEE--TTTHHHHHHHHHHH-EEEEEE-HHHHHHHHT---PPPPPPEEEEEE-TTS-EEEEEESS-HHHHHHHHHHHHHTT---S-HHHHHHHHT-

Radius of gyration: 27.02 Å; Cα contacts (8 Å, |Δi|>4): 99; chains: 1; bounding box: 47×57×67 Å